Protein AF-A0A838PZX9-F1 (afdb_monomer)

Mean predicted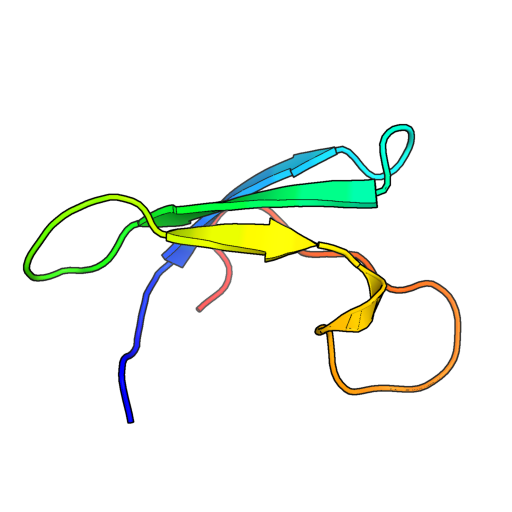 aligned error: 3.19 Å

Nearest PDB structures (foldseek):
  1hzb-assembly1_B  TM=9.512E-01  e=5.707E-05  [Bacillus] caldolyticus
  2i5m-assembly1_X  TM=9.629E-01  e=4.703E-05  Bacillus subtilis
  1hzc-assembly1_B  TM=9.542E-01  e=8.406E-05  [Bacillus] caldolyticus
  3pf5-assembly2_B  TM=9.642E-01  e=9.564E-05  Bacillus subtilis
  6szz-assembly1_A  TM=9.562E-01  e=1.321E-04  Bacillus subtilis

Solvent-accessible surface area (backbone atoms only — not comparable to full-atom values): 2883 Å² total; per-residue (Å²): 134,92,70,42,32,29,67,39,52,39,72,93,77,35,36,33,34,29,37,33,93,76,72,71,70,40,80,44,49,35,89,74,54,84,81,82,81,86,60,75,60,60,64,73,42,110

Sequence (46 aa):
MAVGTVKWFSDDKGYGFISREDGDDVFVHFSAIQGTGFKTLAEGSR

pLDDT: mean 92.24, std 5.98, range [64.69, 97.19]

Structure (mmCIF, N/CA/C/O backbone):
data_AF-A0A838PZX9-F1
#
_entry.id   AF-A0A838PZX9-F1
#
loop_
_atom_site.group_PDB
_atom_site.id
_atom_site.type_symbol
_atom_site.label_atom_id
_atom_site.label_alt_id
_atom_site.label_comp_id
_atom_site.label_asym_id
_atom_site.label_entity_id
_atom_site.label_seq_id
_atom_site.pdbx_PDB_ins_code
_atom_site.Cartn_x
_atom_site.Cartn_y
_atom_site.Cartn_z
_atom_site.occupancy
_atom_site.B_iso_or_equiv
_atom_site.auth_seq_id
_atom_site.auth_comp_id
_atom_site.auth_asym_id
_atom_site.auth_atom_id
_atom_site.pdbx_PDB_model_num
ATOM 1 N N . MET A 1 1 ? -5.876 3.362 -17.045 1.00 64.69 1 MET A N 1
ATOM 2 C CA . MET A 1 1 ? -5.715 2.796 -15.689 1.00 64.69 1 MET A CA 1
ATOM 3 C C . MET A 1 1 ? -4.844 1.565 -15.816 1.00 64.69 1 MET A C 1
AT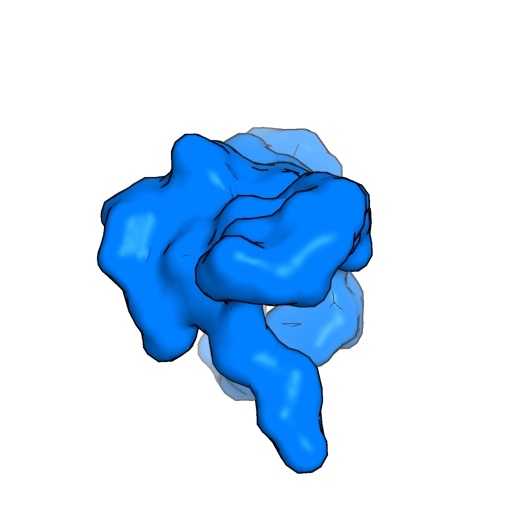OM 5 O O . MET A 1 1 ? -5.105 0.769 -16.708 1.00 64.69 1 MET A O 1
ATOM 9 N N . ALA A 1 2 ? -3.786 1.455 -15.016 1.00 75.44 2 ALA A N 1
ATOM 10 C CA . ALA A 1 2 ? -3.003 0.226 -14.941 1.00 75.44 2 ALA A CA 1
ATOM 11 C C . ALA A 1 2 ? -3.733 -0.751 -14.013 1.00 75.44 2 ALA A C 1
ATOM 13 O O . ALA A 1 2 ? -4.202 -0.337 -12.956 1.00 75.44 2 ALA A O 1
ATOM 14 N N . VAL A 1 3 ? -3.847 -2.007 -14.429 1.00 86.06 3 VAL A N 1
ATOM 15 C CA . VAL A 1 3 ? -4.449 -3.084 -13.637 1.00 86.06 3 VAL A CA 1
ATOM 16 C C . VAL A 1 3 ? -3.346 -4.090 -13.326 1.00 86.06 3 VAL A C 1
ATOM 18 O O . VAL A 1 3 ? -2.433 -4.275 -14.132 1.00 86.06 3 VAL A O 1
ATOM 21 N N . GLY A 1 4 ? -3.398 -4.698 -12.150 1.00 93.38 4 GLY A N 1
ATOM 22 C CA . GLY A 1 4 ? -2.426 -5.691 -11.717 1.00 93.38 4 GLY A CA 1
ATOM 23 C C . GLY A 1 4 ? -2.997 -6.552 -10.603 1.00 93.38 4 GLY A C 1
ATOM 24 O O . GLY A 1 4 ? -4.092 -6.292 -10.123 1.00 93.38 4 GLY A O 1
ATOM 25 N N . THR A 1 5 ? -2.255 -7.578 -10.218 1.00 95.62 5 THR A N 1
ATOM 26 C CA . THR A 1 5 ? -2.608 -8.506 -9.146 1.00 95.62 5 THR A CA 1
ATOM 27 C C . THR A 1 5 ? -1.670 -8.284 -7.969 1.00 95.62 5 THR A C 1
ATOM 29 O O . THR A 1 5 ? -0.460 -8.167 -8.154 1.00 95.62 5 THR A O 1
ATOM 32 N N . VAL A 1 6 ? -2.198 -8.226 -6.752 1.00 96.62 6 VAL A N 1
ATOM 33 C CA . VAL A 1 6 ? -1.402 -8.114 -5.526 1.00 96.62 6 VAL A CA 1
ATOM 34 C C . VAL A 1 6 ? -0.500 -9.339 -5.424 1.00 96.62 6 VAL A C 1
ATOM 36 O O . VAL A 1 6 ? -0.977 -10.453 -5.214 1.00 96.62 6 VAL A O 1
ATOM 39 N N . LYS A 1 7 ? 0.807 -9.126 -5.580 1.00 96.00 7 LYS A N 1
ATOM 40 C CA . LYS A 1 7 ? 1.815 -10.184 -5.504 1.00 96.00 7 LYS A CA 1
ATOM 41 C C . LYS A 1 7 ? 2.020 -10.632 -4.067 1.00 96.00 7 LYS A C 1
ATOM 43 O O . LYS A 1 7 ? 2.155 -11.817 -3.818 1.00 96.00 7 LYS A O 1
ATOM 48 N N . TRP A 1 8 ? 2.085 -9.660 -3.162 1.00 96.75 8 TRP A N 1
ATOM 49 C CA . TRP A 1 8 ? 2.097 -9.837 -1.716 1.00 96.75 8 TRP A CA 1
ATOM 50 C C . TRP A 1 8 ? 1.919 -8.470 -1.049 1.00 96.75 8 TRP A C 1
ATOM 52 O O . TRP A 1 8 ? 2.277 -7.432 -1.617 1.00 96.75 8 TRP A O 1
ATOM 62 N N . PHE A 1 9 ? 1.407 -8.463 0.178 1.00 97.19 9 PHE A N 1
ATOM 63 C CA . PHE A 1 9 ? 1.328 -7.273 1.020 1.00 97.19 9 PHE A CA 1
ATOM 64 C C . PHE A 1 9 ? 1.582 -7.667 2.472 1.00 97.19 9 PHE A C 1
ATOM 66 O O . PHE A 1 9 ? 1.066 -8.677 2.938 1.00 97.19 9 PHE A O 1
ATOM 73 N N . SER A 1 10 ? 2.398 -6.888 3.176 1.00 96.44 10 SER A N 1
ATOM 74 C CA . SER A 1 10 ? 2.640 -7.075 4.603 1.00 96.44 10 SER A CA 1
ATOM 75 C C . SER A 1 10 ? 1.816 -6.060 5.382 1.00 96.44 10 SER A C 1
ATOM 77 O O . SER A 1 10 ? 2.090 -4.863 5.323 1.00 96.44 10 SER A O 1
ATOM 79 N N . ASP A 1 11 ? 0.821 -6.546 6.117 1.00 94.81 11 ASP A N 1
ATOM 80 C CA . ASP A 1 11 ? -0.003 -5.749 7.032 1.00 94.81 11 ASP A CA 1
ATOM 81 C C . ASP A 1 11 ? 0.816 -5.121 8.170 1.00 94.81 11 ASP A C 1
ATOM 83 O O . ASP A 1 11 ? 0.658 -3.931 8.430 1.00 94.81 11 ASP A O 1
ATOM 87 N N . ASP A 1 12 ? 1.737 -5.878 8.774 1.00 94.94 12 ASP A N 1
ATOM 88 C CA . ASP A 1 12 ? 2.665 -5.385 9.804 1.00 94.94 12 ASP A CA 1
ATOM 89 C C . ASP A 1 12 ? 3.535 -4.220 9.305 1.00 94.94 12 ASP A C 1
ATOM 91 O O . ASP A 1 12 ? 3.675 -3.195 9.974 1.00 94.94 12 ASP A O 1
ATOM 95 N N . LYS A 1 13 ? 4.082 -4.338 8.088 1.00 95.62 13 LYS A N 1
ATOM 96 C CA . LYS A 1 13 ? 4.959 -3.307 7.516 1.00 95.62 13 LYS A CA 1
ATOM 97 C C . LYS A 1 13 ? 4.217 -2.201 6.764 1.00 95.62 13 LYS A C 1
ATOM 99 O O . LYS A 1 13 ? 4.807 -1.158 6.487 1.00 95.62 13 LYS A O 1
ATOM 104 N N . GLY A 1 14 ? 2.960 -2.422 6.386 1.00 95.94 14 GLY A N 1
ATOM 105 C CA . GLY A 1 14 ? 2.136 -1.475 5.634 1.00 95.94 14 GLY A CA 1
ATOM 106 C C . GLY A 1 14 ? 2.550 -1.274 4.170 1.00 95.94 14 GLY A C 1
ATOM 107 O O . GLY A 1 14 ? 2.262 -0.222 3.593 1.00 95.94 14 GLY A O 1
ATOM 108 N N . TYR A 1 15 ? 3.235 -2.235 3.546 1.00 96.81 15 TYR A N 1
ATOM 109 C CA . TYR A 1 15 ? 3.604 -2.149 2.129 1.00 96.81 15 TYR A CA 1
ATOM 110 C C . TYR A 1 15 ? 3.658 -3.510 1.436 1.00 96.81 15 TYR A C 1
ATOM 112 O O . TYR A 1 15 ? 3.716 -4.560 2.077 1.00 96.81 15 TYR A O 1
ATOM 120 N N . GLY A 1 16 ? 3.668 -3.477 0.106 1.00 96.69 16 GLY A N 1
ATOM 121 C CA . GLY A 1 16 ? 3.728 -4.664 -0.735 1.00 96.69 16 GLY A CA 1
ATOM 122 C C . GLY A 1 16 ? 4.035 -4.345 -2.189 1.00 96.69 16 GLY A C 1
ATOM 123 O O . GLY A 1 16 ? 4.479 -3.243 -2.523 1.00 96.69 16 GLY A O 1
ATOM 124 N N . PHE A 1 17 ? 3.767 -5.319 -3.054 1.00 96.81 17 PHE A N 1
ATOM 125 C CA . PHE A 1 17 ? 3.949 -5.194 -4.495 1.00 96.81 17 PHE A CA 1
ATOM 126 C C . PHE A 1 17 ? 2.741 -5.726 -5.262 1.00 96.81 17 PHE A C 1
ATOM 128 O O . PHE A 1 17 ? 2.099 -6.698 -4.864 1.00 96.81 17 PHE A O 1
ATOM 135 N N . ILE A 1 18 ? 2.463 -5.088 -6.394 1.00 96.06 18 ILE A N 1
ATOM 136 C CA . ILE A 1 18 ? 1.425 -5.469 -7.347 1.00 96.06 18 ILE A CA 1
ATOM 137 C C . ILE A 1 18 ? 2.119 -5.866 -8.647 1.00 96.06 18 ILE A C 1
ATOM 139 O O . ILE A 1 18 ? 2.804 -5.046 -9.258 1.00 96.06 18 ILE A O 1
ATOM 143 N N . SER A 1 19 ? 1.925 -7.107 -9.078 1.00 95.62 19 SER A N 1
ATOM 144 C CA . SER A 1 19 ? 2.386 -7.585 -10.378 1.00 95.62 19 SER A CA 1
ATOM 145 C C . SER A 1 19 ? 1.445 -7.116 -11.471 1.00 95.62 19 SER A C 1
ATOM 147 O O . SER A 1 19 ? 0.226 -7.251 -11.370 1.00 95.62 19 SER A O 1
ATOM 149 N N . ARG A 1 20 ? 2.002 -6.559 -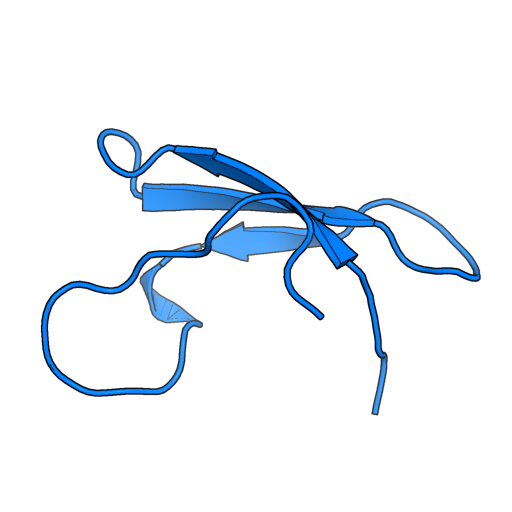12.539 1.00 93.19 20 ARG A N 1
ATOM 150 C CA . ARG A 1 20 ? 1.237 -6.128 -13.710 1.00 93.19 20 ARG A CA 1
ATOM 151 C C . ARG A 1 20 ? 1.328 -7.199 -14.789 1.00 93.19 20 ARG A C 1
ATOM 153 O O . ARG A 1 20 ? 2.326 -7.903 -14.865 1.00 93.19 20 ARG A O 1
ATOM 160 N N . GLU A 1 21 ? 0.290 -7.317 -15.617 1.00 86.69 21 GLU A N 1
ATOM 161 C CA . GLU A 1 21 ? 0.326 -8.231 -16.775 1.00 86.69 21 GLU A CA 1
ATOM 162 C C . GLU A 1 21 ? 1.404 -7.823 -17.788 1.00 86.69 21 GLU A C 1
ATOM 164 O O . GLU A 1 21 ? 1.954 -8.673 -18.478 1.00 86.69 21 GLU A O 1
ATOM 169 N N . ASP A 1 22 ? 1.733 -6.531 -17.833 1.00 84.19 22 ASP A N 1
ATOM 170 C CA . ASP A 1 22 ? 2.741 -5.972 -18.723 1.00 84.19 22 ASP A CA 1
ATOM 171 C C . ASP A 1 22 ? 3.644 -5.013 -17.926 1.00 84.19 22 ASP A C 1
ATOM 173 O O . ASP A 1 22 ? 3.192 -3.960 -17.448 1.00 84.19 22 ASP A O 1
ATOM 177 N N . GLY A 1 23 ? 4.905 -5.414 -17.736 1.00 85.88 23 GLY A N 1
ATOM 178 C CA . GLY A 1 23 ? 5.956 -4.628 -17.082 1.00 85.88 23 GLY A CA 1
ATOM 179 C C . GLY A 1 23 ? 6.351 -5.089 -15.674 1.00 85.88 23 GLY A C 1
ATOM 180 O O . GLY A 1 23 ? 6.045 -6.198 -15.244 1.00 85.88 23 GLY A O 1
ATOM 181 N N . ASP A 1 24 ? 7.075 -4.216 -14.974 1.00 94.00 24 ASP A N 1
ATOM 182 C CA . ASP A 1 24 ? 7.621 -4.482 -13.642 1.00 94.00 24 ASP A CA 1
ATOM 183 C C . ASP A 1 24 ? 6.571 -4.459 -12.521 1.00 94.00 24 ASP A C 1
ATOM 185 O O . ASP A 1 24 ? 5.513 -3.821 -12.610 1.00 94.00 24 ASP A O 1
ATOM 189 N N . ASP A 1 25 ? 6.925 -5.119 -11.417 1.00 94.81 25 ASP A N 1
ATOM 190 C CA . ASP A 1 25 ? 6.175 -5.062 -10.168 1.00 94.81 25 ASP A CA 1
ATOM 191 C C . ASP A 1 25 ? 6.140 -3.627 -9.626 1.00 94.81 25 ASP A C 1
ATOM 193 O O . ASP A 1 25 ? 7.155 -2.934 -9.520 1.00 94.81 25 ASP A O 1
ATOM 197 N N . VAL A 1 26 ? 4.953 -3.188 -9.221 1.00 95.06 26 VAL A N 1
ATOM 198 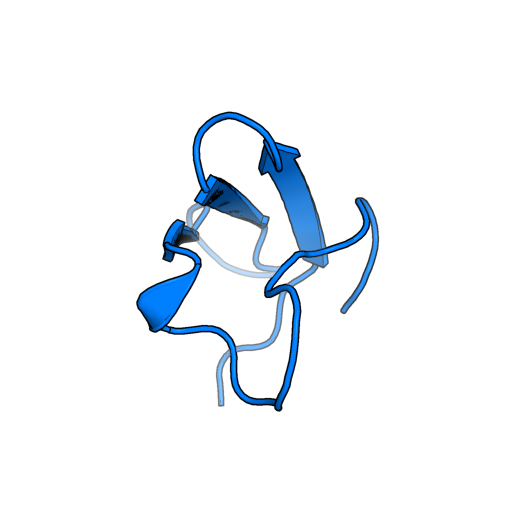C CA . VAL A 1 26 ? 4.738 -1.848 -8.680 1.00 95.06 26 VAL A CA 1
ATOM 199 C C . VAL A 1 26 ? 4.694 -1.910 -7.167 1.00 95.06 26 VAL A C 1
ATOM 201 O O . VAL A 1 26 ? 3.891 -2.636 -6.584 1.00 95.06 26 VAL A O 1
ATOM 204 N N . PHE A 1 27 ? 5.534 -1.105 -6.526 1.00 95.88 27 PHE A N 1
ATOM 205 C CA . PHE A 1 27 ? 5.492 -0.909 -5.085 1.00 95.88 27 PHE A CA 1
ATOM 206 C C . PHE A 1 27 ? 4.207 -0.186 -4.662 1.00 95.88 27 PHE A C 1
ATOM 208 O O . PHE A 1 27 ? 3.821 0.820 -5.262 1.00 95.88 27 PHE A O 1
ATOM 215 N N . VAL A 1 28 ? 3.578 -0.656 -3.585 1.00 95.50 28 VAL A N 1
ATOM 216 C CA . VAL A 1 28 ? 2.400 -0.024 -2.985 1.00 95.50 28 VAL A CA 1
ATOM 217 C C . VAL A 1 28 ? 2.590 0.157 -1.482 1.00 95.50 28 VAL A C 1
ATOM 219 O O . VAL A 1 28 ? 2.977 -0.766 -0.770 1.00 95.50 28 VAL A O 1
ATOM 222 N N . HIS A 1 29 ? 2.283 1.358 -0.994 1.00 96.81 29 HIS A N 1
ATOM 223 C CA . HIS A 1 29 ? 2.252 1.689 0.429 1.00 96.81 29 HIS A CA 1
ATOM 224 C C . HIS A 1 29 ? 0.803 1.849 0.896 1.00 96.81 29 HIS A C 1
ATOM 226 O O . HIS A 1 29 ? -0.038 2.342 0.138 1.00 96.81 29 HIS A O 1
ATOM 232 N N . PHE A 1 30 ? 0.508 1.488 2.148 1.00 94.81 30 PHE A N 1
ATOM 233 C CA . PHE A 1 30 ? -0.856 1.501 2.683 1.00 94.81 30 PHE A CA 1
ATOM 234 C C . PHE A 1 30 ? -1.541 2.866 2.531 1.00 94.81 30 PHE A C 1
ATOM 236 O O . PHE A 1 30 ? -2.748 2.929 2.319 1.00 94.81 30 PHE A O 1
ATOM 243 N N . SER A 1 31 ? -0.784 3.969 2.579 1.00 94.56 31 SER A N 1
ATOM 244 C CA . SER A 1 31 ? -1.321 5.327 2.424 1.00 94.56 31 SER A CA 1
ATOM 245 C C . SER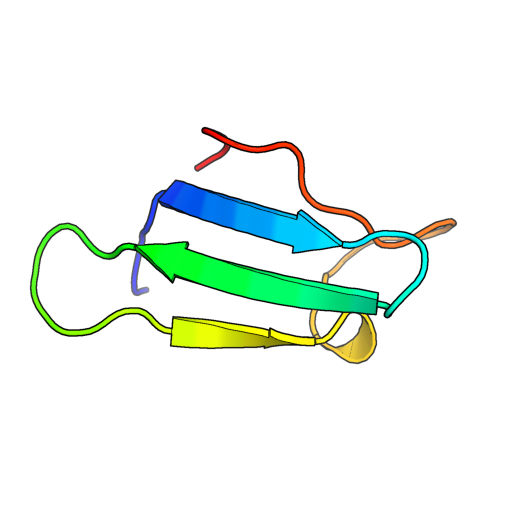 A 1 31 ? -1.966 5.587 1.058 1.00 94.56 31 SER A C 1
ATOM 247 O O . SER A 1 31 ? -2.817 6.468 0.956 1.00 94.56 31 SER A O 1
ATOM 249 N N . ALA A 1 32 ? -1.588 4.834 0.020 1.00 93.75 32 ALA A N 1
ATOM 250 C CA . ALA A 1 32 ? -2.158 4.947 -1.321 1.00 93.75 32 ALA A CA 1
ATOM 251 C C . ALA A 1 32 ? -3.471 4.156 -1.487 1.00 93.75 32 ALA A C 1
ATOM 253 O O . ALA A 1 32 ? -4.244 4.439 -2.406 1.00 93.75 32 ALA A O 1
ATOM 254 N N . ILE A 1 33 ? -3.750 3.197 -0.594 1.00 93.19 33 ILE A N 1
ATOM 255 C CA . ILE A 1 33 ? -4.954 2.361 -0.645 1.00 93.19 33 ILE A CA 1
ATOM 256 C C . ILE A 1 33 ? -6.179 3.231 -0.350 1.00 93.19 33 ILE A C 1
ATOM 258 O O . ILE A 1 33 ? -6.280 3.877 0.699 1.00 93.19 33 ILE A O 1
ATOM 262 N N . GLN A 1 34 ? -7.128 3.249 -1.280 1.00 91.88 34 GLN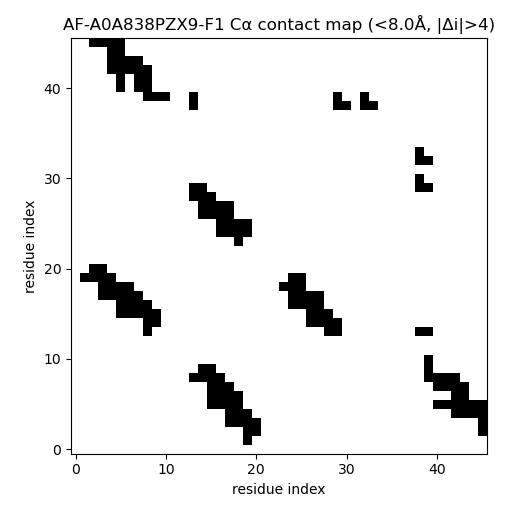 A N 1
ATOM 263 C CA . GLN A 1 34 ? -8.392 3.964 -1.122 1.00 91.88 34 GLN A CA 1
ATOM 264 C C . GLN A 1 34 ? -9.352 3.148 -0.247 1.00 91.88 34 GLN A C 1
ATOM 266 O O . GLN A 1 34 ? -9.429 1.931 -0.375 1.00 91.88 34 GLN A O 1
ATOM 271 N N . GLY A 1 35 ? -10.072 3.816 0.657 1.00 88.50 35 GLY A N 1
ATOM 272 C CA . GLY A 1 35 ? -10.975 3.170 1.616 1.00 88.50 35 GLY A CA 1
ATOM 273 C C . GLY A 1 35 ? -10.800 3.681 3.045 1.00 88.50 35 GLY A C 1
ATOM 274 O O . GLY A 1 35 ? -9.838 4.396 3.356 1.00 88.50 35 GLY A O 1
ATOM 275 N N . THR A 1 36 ? -11.748 3.324 3.908 1.00 85.62 36 THR A N 1
ATOM 276 C CA . THR A 1 36 ? -11.769 3.660 5.337 1.00 85.62 36 THR A CA 1
ATOM 277 C C . THR A 1 36 ? -11.368 2.446 6.183 1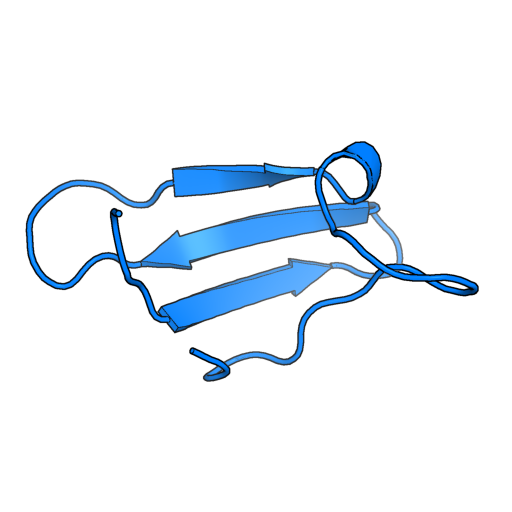.00 85.62 36 THR A C 1
ATOM 279 O O . THR A 1 36 ? -11.533 1.306 5.761 1.00 85.62 36 THR A O 1
ATOM 282 N N . GLY A 1 37 ? -10.827 2.681 7.382 1.00 88.31 37 GLY A N 1
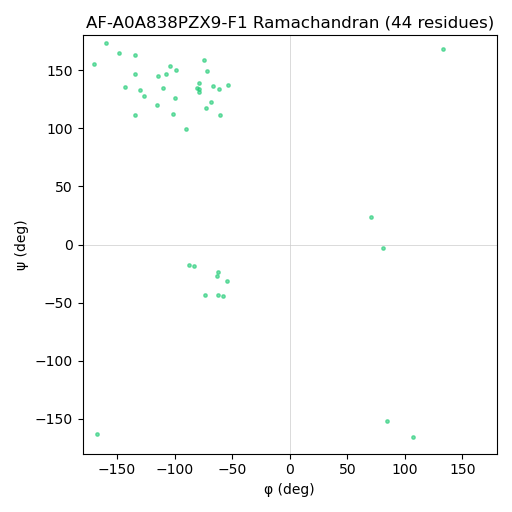ATOM 283 C CA . GLY A 1 37 ? -10.378 1.611 8.280 1.00 88.31 37 GLY A CA 1
ATOM 284 C C . GLY A 1 37 ? -8.957 1.114 7.994 1.00 88.31 37 GLY A C 1
ATOM 285 O O . GLY A 1 37 ? -8.103 1.877 7.537 1.00 88.31 37 GLY A O 1
ATOM 286 N N . PHE A 1 38 ? -8.691 -0.154 8.322 1.00 89.44 38 PHE A N 1
ATOM 287 C CA . PHE A 1 38 ? -7.374 -0.772 8.166 1.00 89.44 38 PHE A CA 1
ATOM 288 C C . PHE A 1 38 ? -7.068 -1.034 6.685 1.00 89.44 38 PHE A C 1
ATOM 290 O O . PHE A 1 38 ? -7.779 -1.779 6.013 1.00 89.44 38 PHE A O 1
ATOM 297 N N . LYS A 1 39 ? -6.016 -0.393 6.172 1.00 92.88 39 LYS A N 1
ATOM 298 C CA . LYS A 1 39 ? -5.650 -0.417 4.752 1.00 92.88 39 LYS A CA 1
ATOM 299 C C . LYS A 1 39 ? -4.703 -1.586 4.473 1.00 92.88 39 LYS A C 1
ATOM 301 O O . LYS A 1 39 ? -3.504 -1.476 4.711 1.00 92.88 39 LYS A O 1
ATOM 306 N N . THR A 1 40 ? -5.251 -2.682 3.955 1.00 93.81 40 THR A N 1
ATOM 307 C CA . THR A 1 40 ? -4.506 -3.892 3.576 1.00 93.81 40 THR A CA 1
ATOM 308 C C . THR A 1 40 ? -4.940 -4.406 2.203 1.00 93.81 40 THR A C 1
ATOM 310 O O . THR A 1 40 ? -5.996 -4.018 1.699 1.00 93.81 40 THR A O 1
ATOM 313 N N . LEU A 1 41 ? -4.122 -5.265 1.596 1.00 94.00 41 LEU A N 1
ATOM 314 C CA . LEU A 1 41 ? -4.392 -5.918 0.319 1.00 94.00 41 LEU A CA 1
ATOM 315 C C . LEU A 1 41 ? -4.230 -7.429 0.479 1.00 94.00 41 LEU A C 1
ATOM 317 O O . LEU A 1 41 ? -3.196 -7.893 0.951 1.00 94.00 41 LEU A O 1
ATOM 321 N N . ALA A 1 42 ? -5.236 -8.199 0.069 1.00 93.69 42 ALA A N 1
ATOM 322 C CA . ALA A 1 42 ? -5.124 -9.652 0.054 1.00 93.69 42 ALA A CA 1
ATOM 323 C C . ALA A 1 42 ? -4.318 -10.107 -1.171 1.00 93.69 42 ALA A C 1
ATOM 325 O O . ALA A 1 42 ? -4.566 -9.645 -2.288 1.00 93.69 42 ALA A O 1
ATOM 326 N N . GLU A 1 43 ? -3.373 -11.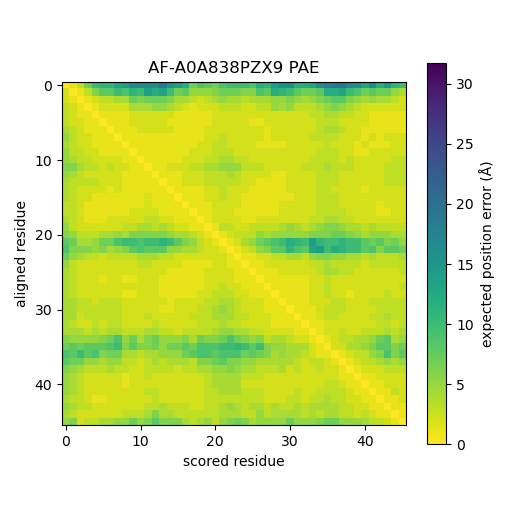023 -0.965 1.00 94.25 43 GLU A N 1
ATOM 327 C CA . GLU A 1 43 ? -2.606 -11.649 -2.045 1.00 94.25 43 GLU A CA 1
ATOM 328 C C . GLU A 1 43 ? -3.543 -12.257 -3.105 1.00 94.25 43 GLU A C 1
ATOM 330 O O . GLU A 1 43 ? -4.575 -12.842 -2.776 1.00 94.25 43 GLU A O 1
ATOM 335 N N . GLY A 1 44 ? -3.218 -12.064 -4.385 1.00 91.75 44 GLY A N 1
ATOM 336 C CA . GLY A 1 44 ? -4.040 -12.522 -5.509 1.00 91.75 44 GLY A CA 1
ATOM 337 C C . GLY A 1 44 ? -5.228 -11.617 -5.863 1.00 91.75 44 GLY A C 1
ATOM 338 O O . GLY A 1 44 ? -5.917 -11.887 -6.846 1.00 91.75 44 GLY A O 1
ATOM 339 N N . SER A 1 45 ? -5.473 -10.538 -5.111 1.00 91.38 45 SER A N 1
ATOM 340 C CA . SER A 1 45 ? -6.527 -9.563 -5.440 1.00 91.38 45 SER A CA 1
ATOM 341 C C . SER A 1 45 ? -6.155 -8.718 -6.658 1.00 91.38 45 SER A C 1
ATOM 343 O O . SER A 1 45 ? -4.976 -8.439 -6.869 1.00 91.38 45 SER A O 1
ATOM 345 N N . ARG A 1 46 ? -7.155 -8.279 -7.428 1.00 87.69 46 ARG A N 1
ATOM 346 C CA . ARG A 1 46 ? -7.005 -7.446 -8.633 1.00 87.69 46 ARG A CA 1
ATOM 347 C C . ARG A 1 46 ? -7.566 -6.043 -8.430 1.00 87.69 46 ARG A C 1
ATOM 349 O O . ARG A 1 46 ? -8.609 -5.942 -7.748 1.00 87.69 46 ARG A O 1
#

Radius of gyration: 10.19 Å; Cα contacts (8 Å, |Δi|>4): 81; chains: 1; bounding box: 19×18×28 Å

Secondary structure (DSSP, 8-state):
---EEEEEEETTTTEEEEEESSSSPEEEEGGG--SSSS----TT--

Foldseek 3Di:
DFDFFFQDADLVVQWGWTHGPDDDIDIDGQVPADDDDRRTDDGGHD